Protein AF-A0A839GKU2-F1 (afdb_monomer)

InterPro domains:
  IPR025659 Tubby-like, C-terminal [SSF54518] (2-102)

Organism: NCBI:txid1549639

Secondary structure (DSSP, 8-state):
-EEEE---TTS-EEEEE-TTS-EEEEEEEETTTTEEEEEETTEEEEEEEETTTEEEEEETTEEEEEEEE-S--SSSS--EEEEE-TTS-HHHHHHHHHHHHHHHHHHHHH-S----TTTTSPPSS---TT--PPP--------

Foldseek 3Di:
DDWAADDDDLWQWIWDADPVRDIKIWTDPDPLQQWIWIADPNWIKIWWFAPQQKIWIDINNHTFKMKHWDPDDVPPDTDMDIAGAPPDPVVVVVVVVVSVVVSLVVVVPPDPPPPPSSHVGDHPDDDDPVDHYHYPDPDDDDD

Solvent-accessible surface area (backbone atoms only — not comparable to full-atom values): 8596 Å² total; per-residue (Å²): 114,49,81,41,84,46,97,44,93,94,46,60,33,32,41,36,39,42,90,86,69,52,73,32,53,41,34,54,76,32,77,68,23,40,27,32,38,33,53,56,95,91,40,46,34,38,39,38,40,39,68,83,58,26,38,38,35,24,49,77,87,41,78,42,35,37,36,39,50,61,92,74,53,100,63,97,51,92,48,72,52,76,50,52,20,70,86,49,63,61,70,60,53,50,50,53,54,52,51,51,48,53,58,54,52,55,50,67,75,78,38,100,66,82,73,66,49,71,69,76,46,68,60,77,59,84,85,67,88,81,69,71,61,54,76,79,82,74,72,85,77,91,132

Nearest PDB structures (foldseek):
  6d6y-assembly1_A  TM=4.760E-01  e=2.149E+00  Moorena bouillonii
  6b3a-assembly1_A  TM=4.350E-01  e=1.377E+00  Moorena bouillonii
  6b3b-assembly1_A  TM=5.032E-01  e=2.838E+00  Moorena bouillonii
  7uch-assembly1_A  TM=4.228E-01  e=2.838E+00  Moorena bouillonii

pLDDT: mean 80.18, std 17.9, range [36.19, 97.88]

Radius of gyration: 16.38 Å; Cα contacts (8 Å, |Δi|>4): 222; chains: 1; bounding box: 51×30×50 Å

Structure (mmCIF, N/CA/C/O backbone):
data_AF-A0A839GKU2-F1
#
_entry.id   AF-A0A839GKU2-F1
#
loop_
_atom_site.group_PDB
_atom_site.id
_atom_site.type_symbol
_atom_site.label_atom_id
_atom_site.label_alt_id
_atom_site.label_comp_id
_atom_site.label_asym_id
_atom_site.label_entity_id
_atom_site.label_seq_id
_atom_site.pdbx_PDB_ins_code
_atom_site.Cartn_x
_atom_site.Cartn_y
_atom_site.Cartn_z
_atom_site.occupancy
_atom_site.B_iso_or_equiv
_atom_site.auth_seq_id
_atom_site.auth_comp_id
_atom_site.auth_asym_id
_atom_site.auth_atom_id
_atom_site.pdbx_PDB_model_num
ATOM 1 N N . MET A 1 1 ? -9.149 12.160 3.053 1.00 86.81 1 MET A N 1
ATOM 2 C CA . MET A 1 1 ? -8.543 11.423 4.196 1.00 86.81 1 MET A CA 1
ATOM 3 C C . MET A 1 1 ? -7.424 12.238 4.853 1.00 86.81 1 MET A C 1
ATOM 5 O O . MET A 1 1 ? -6.748 12.999 4.174 1.00 86.81 1 MET A O 1
ATOM 9 N N . THR A 1 2 ? -7.189 12.079 6.162 1.00 90.12 2 THR A N 1
ATOM 10 C CA . THR A 1 2 ? -6.0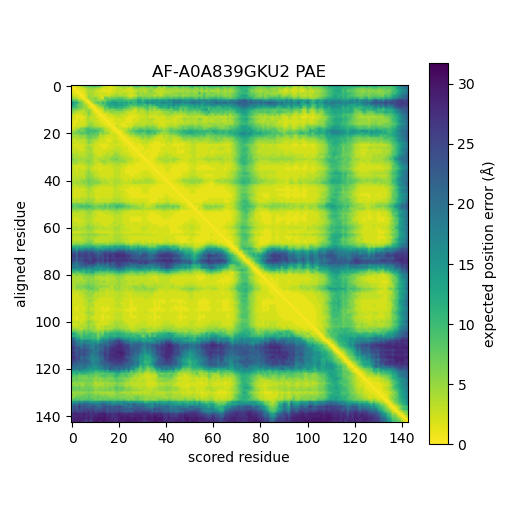43 12.667 6.890 1.00 90.12 2 THR A CA 1
ATOM 11 C C . THR A 1 2 ? -5.107 11.578 7.414 1.00 90.12 2 THR A C 1
ATOM 13 O O . THR A 1 2 ? -5.569 10.583 7.967 1.00 90.12 2 THR A O 1
ATOM 16 N N . ILE A 1 3 ? -3.794 11.795 7.292 1.00 90.06 3 ILE A N 1
ATOM 17 C CA . ILE A 1 3 ? -2.740 10.896 7.782 1.00 90.06 3 ILE A CA 1
ATOM 18 C C . ILE A 1 3 ? -2.051 11.560 8.976 1.00 90.06 3 ILE A C 1
ATOM 20 O O . ILE A 1 3 ? -1.645 12.719 8.892 1.00 90.06 3 ILE A O 1
ATOM 24 N N . ARG A 1 4 ? -1.905 10.845 10.094 1.00 88.50 4 ARG A N 1
ATOM 25 C CA . ARG A 1 4 ? -1.185 11.336 11.280 1.00 88.50 4 ARG A CA 1
ATOM 26 C C . ARG A 1 4 ? -0.168 10.312 11.745 1.00 88.50 4 ARG A C 1
ATOM 28 O O . ARG A 1 4 ? -0.530 9.177 12.041 1.00 88.50 4 ARG A O 1
ATOM 35 N N . GLN A 1 5 ? 1.095 10.715 11.843 1.00 84.62 5 GLN A N 1
ATOM 36 C CA . GLN A 1 5 ? 2.112 9.870 12.457 1.00 84.62 5 GLN A CA 1
ATOM 37 C C . GLN A 1 5 ? 1.790 9.674 13.939 1.00 84.62 5 GLN A C 1
ATOM 39 O O . GLN A 1 5 ? 1.467 10.621 14.655 1.00 84.62 5 GLN A O 1
ATOM 44 N N . GLN A 1 6 ? 1.897 8.433 14.394 1.00 86.31 6 GLN A N 1
ATOM 45 C CA . GLN A 1 6 ? 1.820 8.075 15.801 1.00 86.31 6 GLN A CA 1
ATOM 46 C C . GLN A 1 6 ? 3.232 7.782 16.309 1.00 86.31 6 GLN A C 1
ATOM 48 O O . GLN A 1 6 ? 4.090 7.298 15.566 1.00 86.31 6 GLN A O 1
ATOM 53 N N . TRP A 1 7 ? 3.493 8.098 17.576 1.00 68.69 7 TRP A N 1
ATOM 54 C CA . TRP A 1 7 ? 4.795 7.840 18.183 1.00 68.69 7 TRP A CA 1
ATOM 55 C C . TRP A 1 7 ? 5.069 6.335 18.234 1.00 68.69 7 TRP A C 1
ATOM 57 O O . TRP A 1 7 ? 4.405 5.590 18.948 1.00 68.69 7 TRP A O 1
ATOM 67 N N . ALA A 1 8 ? 6.070 5.896 17.476 1.00 59.34 8 ALA A N 1
ATOM 68 C CA . ALA A 1 8 ? 6.579 4.536 17.513 1.00 59.34 8 ALA A CA 1
ATOM 69 C C . ALA A 1 8 ? 8.089 4.573 17.263 1.00 59.34 8 ALA A C 1
ATOM 71 O O . ALA A 1 8 ? 8.549 4.937 16.181 1.00 59.34 8 ALA A O 1
ATOM 72 N N . TRP A 1 9 ? 8.871 4.204 18.277 1.00 63.28 9 TRP A N 1
ATOM 73 C CA . TRP A 1 9 ? 10.332 4.173 18.209 1.00 63.28 9 TRP A CA 1
ATOM 74 C C . TRP A 1 9 ? 10.785 3.237 17.074 1.00 63.28 9 TRP A C 1
ATOM 76 O O . TRP A 1 9 ? 10.663 2.015 17.162 1.00 63.28 9 TRP A O 1
ATOM 86 N N . GLY A 1 10 ? 11.235 3.815 15.955 1.00 66.25 10 GLY A N 1
ATOM 87 C CA . GLY A 1 10 ? 11.781 3.072 14.819 1.00 66.25 10 GLY A CA 1
ATOM 88 C C . GLY A 1 10 ? 10.791 2.200 14.031 1.00 66.25 10 GLY A C 1
ATOM 89 O O . GLY A 1 10 ? 11.235 1.374 13.235 1.00 66.25 10 GLY A O 1
ATOM 90 N N . LYS A 1 11 ? 9.469 2.360 14.163 1.00 80.44 11 LYS A N 1
ATOM 91 C CA . LYS A 1 11 ? 8.463 1.618 13.366 1.00 80.44 11 LYS A CA 1
ATOM 92 C C . LYS A 1 11 ? 7.491 2.583 12.693 1.00 80.44 11 LYS A C 1
ATOM 94 O O . LYS A 1 11 ? 7.190 3.630 13.248 1.00 80.44 11 LYS A O 1
ATOM 99 N N . ALA A 1 12 ? 7.010 2.242 11.499 1.00 80.19 12 ALA A N 1
ATOM 100 C CA . ALA A 1 12 ? 5.903 2.978 10.897 1.00 80.19 12 ALA A CA 1
ATOM 101 C C . ALA A 1 12 ? 4.632 2.671 11.699 1.00 80.19 12 ALA A C 1
ATOM 103 O O . ALA A 1 12 ? 4.251 1.500 11.810 1.00 80.19 12 ALA A O 1
ATOM 104 N N . SER A 1 13 ? 4.022 3.715 12.257 1.00 89.56 13 SER A N 1
ATOM 105 C CA . SER A 1 13 ? 2.713 3.688 12.907 1.00 89.56 13 SER A CA 1
ATOM 106 C C . SER A 1 13 ? 1.994 4.982 12.557 1.00 89.56 13 SER A C 1
ATOM 108 O O . SER A 1 13 ? 2.470 6.065 12.898 1.00 89.56 13 SER A O 1
ATOM 110 N N . TYR A 1 14 ? 0.888 4.879 11.830 1.00 90.69 14 TYR A N 1
ATOM 111 C CA . TYR A 1 14 ? 0.147 6.029 11.325 1.00 90.69 14 TYR A CA 1
ATOM 112 C C . TYR A 1 14 ? -1.351 5.797 11.497 1.00 90.69 14 TYR A C 1
ATOM 114 O O . TYR A 1 14 ? -1.860 4.723 11.181 1.00 90.69 14 TYR A O 1
ATOM 122 N N . GLY A 1 15 ? -2.052 6.821 11.976 1.00 91.94 15 GLY A N 1
ATOM 123 C CA . GLY A 1 15 ? -3.506 6.879 11.969 1.00 91.94 15 GLY A CA 1
ATOM 124 C C . GLY A 1 15 ? -4.011 7.439 10.642 1.00 91.94 15 GLY A C 1
ATOM 125 O O . GLY A 1 15 ? -3.507 8.456 10.159 1.00 91.94 15 GLY A O 1
ATOM 126 N N . LEU A 1 16 ? -5.015 6.782 10.076 1.00 91.94 16 LEU A N 1
ATOM 127 C CA . LEU A 1 16 ? -5.774 7.210 8.909 1.00 91.94 16 LEU A CA 1
ATOM 128 C C . LEU A 1 16 ? -7.165 7.625 9.376 1.00 91.94 16 LEU A C 1
ATOM 130 O O . LEU A 1 16 ? -7.847 6.827 10.013 1.00 91.94 16 LEU A O 1
ATOM 134 N N . LYS A 1 17 ? -7.589 8.848 9.055 1.00 91.94 17 LYS A N 1
ATOM 135 C CA . LYS A 1 17 ? -8.945 9.339 9.328 1.00 91.94 17 LYS A CA 1
ATOM 136 C C . LYS A 1 17 ? -9.674 9.620 8.020 1.00 91.94 17 LYS A C 1
ATOM 138 O O . LYS A 1 17 ? -9.249 10.477 7.240 1.00 91.94 17 LYS A O 1
ATOM 143 N N . PHE A 1 18 ? -10.762 8.898 7.786 1.00 88.81 18 PHE A N 1
ATOM 144 C CA . PHE A 1 18 ? -11.613 9.050 6.606 1.00 88.81 18 PHE A CA 1
ATOM 145 C C . PHE A 1 18 ? -12.654 10.158 6.836 1.00 88.81 18 PHE A C 1
ATOM 147 O O . PHE A 1 18 ? -12.945 10.514 7.979 1.00 88.81 18 PHE A O 1
ATOM 154 N N . GLU A 1 19 ? -13.230 10.711 5.765 1.00 82.56 19 GLU A N 1
ATOM 155 C CA . GLU A 1 19 ? -14.195 11.825 5.860 1.00 82.56 19 GLU A CA 1
ATOM 156 C C . GLU A 1 19 ? -15.453 11.466 6.669 1.00 82.56 19 GLU A C 1
ATOM 158 O O . GLU A 1 19 ? -16.005 12.317 7.359 1.00 82.56 19 GLU A O 1
ATOM 163 N N . GLY A 1 20 ? -15.838 10.185 6.693 1.00 80.44 20 GLY A N 1
ATOM 164 C CA . GLY A 1 20 ? -16.935 9.666 7.520 1.00 80.44 20 GLY A CA 1
ATOM 165 C C . GLY A 1 20 ? -16.602 9.465 9.005 1.00 80.44 20 GLY A C 1
ATOM 166 O O . GLY A 1 20 ? -17.406 8.890 9.731 1.00 80.44 20 GLY A O 1
ATOM 167 N N . GLY A 1 21 ? -15.417 9.873 9.468 1.00 80.56 21 GLY A N 1
ATOM 168 C CA . GLY A 1 21 ? -14.989 9.732 10.864 1.00 80.56 21 GLY A CA 1
ATOM 169 C C . GLY A 1 21 ? -14.434 8.355 11.235 1.00 80.56 21 GLY A C 1
ATOM 170 O O . GLY A 1 21 ? -13.877 8.215 12.320 1.00 80.56 21 GLY A O 1
ATOM 171 N N . THR A 1 22 ? -14.522 7.364 10.342 1.00 84.94 22 THR A N 1
ATOM 172 C CA . THR A 1 22 ? -13.839 6.074 10.498 1.00 84.94 22 THR A CA 1
ATOM 173 C C . THR A 1 22 ? -12.337 6.291 10.642 1.00 84.94 22 THR A C 1
ATOM 175 O O . THR A 1 22 ? -11.744 7.108 9.930 1.00 84.94 22 THR A O 1
ATOM 178 N N . GLU A 1 23 ? -11.717 5.527 11.536 1.00 89.56 23 GLU A N 1
ATOM 179 C CA . GLU A 1 23 ? -10.274 5.541 11.748 1.00 89.56 23 GLU A CA 1
ATOM 180 C C . GLU A 1 23 ? -9.676 4.159 11.480 1.00 89.56 23 GLU A C 1
ATOM 182 O O . GLU A 1 23 ? -10.297 3.130 11.747 1.00 89.56 23 GLU A O 1
ATOM 187 N N . ALA A 1 24 ? -8.461 4.140 10.940 1.00 92.00 24 ALA A N 1
ATOM 188 C CA . ALA A 1 24 ? -7.678 2.930 10.734 1.00 92.00 24 ALA A CA 1
ATOM 189 C C . ALA A 1 24 ? -6.218 3.160 11.126 1.00 92.00 24 ALA A C 1
ATOM 191 O O . ALA A 1 24 ? -5.725 4.288 11.115 1.00 92.00 24 ALA A O 1
ATOM 192 N N . ALA A 1 25 ? -5.513 2.080 11.458 1.00 92.19 25 ALA A N 1
ATOM 193 C CA . ALA A 1 25 ? -4.103 2.130 11.821 1.00 92.19 25 ALA A CA 1
ATOM 194 C C . ALA A 1 25 ? -3.257 1.387 10.785 1.00 92.19 25 ALA A C 1
ATOM 196 O O . ALA A 1 25 ? -3.435 0.189 10.569 1.00 92.19 25 ALA A O 1
ATOM 197 N N . PHE A 1 26 ? -2.303 2.097 10.186 1.00 94.94 26 PHE A N 1
ATOM 198 C CA . PHE A 1 26 ? -1.241 1.514 9.378 1.00 94.94 26 PHE A CA 1
ATOM 199 C C . PHE A 1 26 ? -0.027 1.251 10.266 1.00 94.94 26 PHE A C 1
ATOM 201 O O . PHE A 1 26 ? 0.563 2.187 10.812 1.00 94.94 26 PHE A O 1
ATOM 208 N N . THR A 1 27 ? 0.367 -0.012 10.411 1.00 94.12 27 THR A N 1
ATOM 209 C CA . THR A 1 27 ? 1.431 -0.416 11.338 1.00 94.12 27 THR A CA 1
ATOM 210 C C . THR A 1 27 ? 2.449 -1.349 10.694 1.00 94.12 27 THR A C 1
ATOM 212 O O . THR A 1 27 ? 2.167 -2.070 9.738 1.00 94.12 27 THR A O 1
ATOM 215 N N . THR A 1 28 ? 3.667 -1.340 11.232 1.00 92.19 28 THR A N 1
ATOM 216 C CA . THR A 1 28 ? 4.726 -2.279 10.842 1.00 92.19 28 THR A CA 1
ATOM 217 C C . THR A 1 28 ? 4.478 -3.643 11.489 1.00 92.19 28 THR A C 1
ATOM 219 O O . THR A 1 28 ? 4.563 -3.761 12.710 1.00 92.19 28 THR A O 1
ATOM 222 N N . VAL A 1 29 ? 4.272 -4.681 10.677 1.00 93.06 29 VAL A N 1
ATOM 223 C CA . VAL A 1 29 ? 4.217 -6.080 11.137 1.00 93.06 29 VAL A CA 1
ATOM 224 C C . VAL A 1 29 ? 5.627 -6.642 11.289 1.00 93.06 29 VAL A C 1
ATOM 226 O O . VAL A 1 29 ? 5.977 -7.214 12.318 1.00 93.06 29 VAL A O 1
ATOM 229 N N . SER A 1 30 ? 6.478 -6.436 10.281 1.00 88.44 30 SER A N 1
ATOM 230 C CA . SER A 1 30 ? 7.881 -6.841 10.328 1.00 88.44 30 SER A CA 1
ATOM 231 C C . SER A 1 30 ? 8.765 -5.787 9.685 1.00 88.44 30 SER A C 1
ATOM 233 O O . SER A 1 30 ? 8.736 -5.581 8.474 1.00 88.44 30 SER A O 1
ATOM 235 N N . PHE A 1 31 ? 9.590 -5.143 10.511 1.00 83.06 31 PHE A N 1
ATOM 236 C CA . PHE A 1 31 ? 10.553 -4.144 10.057 1.00 83.06 31 PHE A CA 1
ATOM 237 C C . PHE A 1 31 ? 11.579 -4.757 9.096 1.00 83.06 31 PHE A C 1
ATOM 239 O O . PHE A 1 31 ? 11.780 -4.249 8.001 1.00 83.06 31 PHE A O 1
ATOM 246 N N . TRP A 1 32 ? 12.180 -5.888 9.481 1.00 79.94 32 TRP A N 1
ATOM 247 C CA . TRP A 1 32 ? 13.234 -6.554 8.705 1.00 79.94 32 TRP A CA 1
ATOM 248 C C . TRP A 1 32 ? 12.768 -7.057 7.341 1.00 79.94 32 TRP A C 1
ATOM 250 O O . TRP A 1 32 ? 13.583 -7.223 6.440 1.00 79.94 32 TRP A O 1
ATOM 260 N N . LYS A 1 33 ? 11.463 -7.308 7.198 1.00 84.94 33 LYS A N 1
ATOM 261 C CA . LYS A 1 33 ? 10.858 -7.816 5.966 1.00 84.94 33 LYS A CA 1
ATOM 262 C C . LYS A 1 33 ? 10.073 -6.754 5.189 1.00 84.94 33 LYS A C 1
ATOM 264 O O . LYS A 1 33 ? 9.390 -7.118 4.234 1.00 84.94 33 LYS A O 1
ATOM 269 N N . ASN A 1 34 ? 10.124 -5.485 5.614 1.00 87.75 34 ASN A N 1
ATOM 270 C CA . ASN A 1 34 ? 9.312 -4.383 5.082 1.00 87.75 34 ASN A CA 1
ATOM 271 C C . ASN A 1 34 ? 7.832 -4.760 4.912 1.00 87.75 34 ASN A C 1
ATOM 273 O O . ASN A 1 34 ? 7.247 -4.577 3.846 1.00 87.75 34 ASN A O 1
ATOM 277 N N . HIS A 1 35 ? 7.241 -5.344 5.953 1.00 93.56 35 HIS A N 1
ATOM 278 C CA . HIS A 1 35 ? 5.852 -5.796 5.947 1.00 93.56 35 HIS A CA 1
ATOM 279 C C . HIS A 1 35 ? 5.013 -4.918 6.863 1.00 93.56 35 HIS A C 1
ATOM 281 O O . HIS A 1 35 ? 5.329 -4.751 8.046 1.00 93.56 35 HIS A O 1
ATOM 287 N N . TYR A 1 36 ? 3.932 -4.389 6.305 1.00 95.19 36 TYR A N 1
ATOM 288 C CA . TYR A 1 36 ? 3.008 -3.481 6.964 1.00 95.19 36 TYR A CA 1
ATOM 289 C C . TYR A 1 36 ? 1.573 -3.968 6.802 1.00 95.19 36 TYR A C 1
ATOM 291 O O . TYR A 1 36 ? 1.261 -4.712 5.869 1.00 95.19 36 TYR A O 1
ATOM 299 N N . GLN A 1 37 ? 0.702 -3.523 7.700 1.00 96.69 37 GLN A N 1
ATOM 300 C CA . GLN A 1 37 ? -0.699 -3.912 7.720 1.00 96.69 37 GLN A CA 1
ATOM 301 C C . GLN A 1 37 ? -1.603 -2.749 8.112 1.00 96.69 37 GLN A C 1
ATOM 303 O O . GLN A 1 37 ? -1.229 -1.900 8.922 1.00 96.69 37 GLN A O 1
ATOM 308 N N . CYS A 1 38 ? -2.806 -2.754 7.546 1.00 96.19 38 CYS A N 1
ATOM 309 C CA . CYS A 1 38 ? -3.901 -1.859 7.886 1.00 96.19 38 CYS A CA 1
ATOM 310 C C . CYS A 1 38 ? -5.233 -2.620 7.805 1.00 96.19 38 CYS A C 1
ATOM 312 O O . CYS A 1 38 ? -5.391 -3.486 6.946 1.00 96.19 38 CYS A O 1
ATOM 314 N N . TYR A 1 39 ? -6.194 -2.304 8.673 1.00 94.88 39 TYR A N 1
ATOM 315 C CA . TYR A 1 39 ? -7.560 -2.832 8.588 1.00 94.88 39 TYR A CA 1
ATOM 316 C C . TYR A 1 39 ? -8.520 -1.691 8.274 1.00 94.88 39 TYR A C 1
ATOM 318 O O . TYR A 1 39 ? -8.590 -0.724 9.028 1.00 94.88 39 TYR A O 1
ATOM 326 N N . VAL A 1 40 ? -9.256 -1.803 7.167 1.00 91.94 40 VAL A N 1
ATOM 327 C CA . VAL A 1 40 ? -10.219 -0.787 6.716 1.00 91.94 40 VAL A CA 1
ATOM 328 C C . VAL A 1 40 ? -11.494 -1.489 6.272 1.00 91.94 40 VAL A C 1
ATOM 330 O O . VAL A 1 40 ? -11.446 -2.385 5.430 1.00 91.94 40 VAL A O 1
ATOM 333 N N . GLY A 1 41 ? -12.636 -1.098 6.845 1.00 88.56 41 GLY A N 1
ATOM 334 C CA . GLY A 1 41 ? -13.945 -1.641 6.461 1.00 88.56 41 GLY A CA 1
ATOM 335 C C . GLY A 1 41 ? -14.063 -3.164 6.615 1.00 88.56 41 GLY A C 1
ATOM 336 O O . GLY A 1 41 ? -14.705 -3.807 5.795 1.00 88.56 41 GLY A O 1
ATOM 337 N N . GLY A 1 42 ? -13.394 -3.755 7.612 1.00 91.44 42 GLY A N 1
ATOM 338 C CA . GLY A 1 42 ? -13.371 -5.208 7.841 1.00 91.44 42 GLY A CA 1
ATOM 339 C C . GLY A 1 42 ? -12.395 -5.992 6.955 1.00 91.44 42 GLY A C 1
ATOM 340 O O . GLY A 1 42 ? -12.122 -7.152 7.246 1.00 91.44 42 GLY A O 1
ATOM 341 N N . SER A 1 43 ? -11.816 -5.363 5.931 1.00 95.56 43 SER A N 1
ATOM 342 C CA . SER A 1 43 ? -10.784 -5.969 5.089 1.00 95.56 43 SER A CA 1
ATOM 343 C C . SER A 1 43 ? -9.386 -5.717 5.633 1.00 95.56 43 SER A C 1
ATOM 345 O O . SER A 1 43 ? -9.074 -4.643 6.161 1.00 95.56 43 SER A O 1
ATOM 347 N N . ARG A 1 44 ? -8.514 -6.702 5.433 1.00 97.06 44 ARG A N 1
ATOM 348 C CA . ARG A 1 44 ? -7.100 -6.634 5.779 1.00 97.06 44 ARG A CA 1
ATOM 349 C C . ARG A 1 44 ? -6.286 -6.215 4.567 1.00 97.06 44 ARG A C 1
ATOM 351 O O . ARG A 1 44 ? -6.237 -6.927 3.565 1.00 97.06 44 ARG A O 1
ATOM 358 N N . TYR A 1 45 ? -5.585 -5.101 4.701 1.00 97.88 45 TYR A N 1
ATOM 359 C CA . TYR A 1 45 ? -4.616 -4.623 3.731 1.00 97.88 45 TYR A CA 1
ATOM 360 C C . TYR A 1 45 ? -3.206 -4.940 4.206 1.00 97.88 45 TYR A C 1
ATOM 362 O O . TYR A 1 45 ? -2.863 -4.724 5.369 1.00 97.88 45 TYR A O 1
ATOM 370 N N . GLU A 1 46 ? -2.381 -5.442 3.298 1.00 97.69 46 GLU A N 1
ATOM 371 C CA . GLU A 1 46 ? -0.979 -5.743 3.555 1.00 97.69 46 GLU A CA 1
ATOM 372 C C . GLU A 1 46 ? -0.112 -5.080 2.498 1.00 97.69 46 GLU A C 1
ATOM 374 O O . GLU A 1 46 ? -0.411 -5.145 1.305 1.00 97.69 46 GLU A O 1
ATOM 379 N N . VAL A 1 47 ? 0.976 -4.460 2.943 1.00 96.81 47 VAL A N 1
ATOM 380 C CA . VAL A 1 47 ? 1.961 -3.839 2.062 1.00 96.81 47 VAL A CA 1
ATOM 381 C C . VAL A 1 47 ? 3.300 -4.522 2.275 1.00 96.81 47 VAL A C 1
ATOM 383 O O . VAL A 1 47 ? 3.775 -4.637 3.407 1.00 96.81 47 VAL A O 1
ATOM 386 N N . PHE A 1 48 ? 3.905 -4.968 1.179 1.00 95.06 48 PHE A N 1
ATOM 387 C CA . PHE A 1 48 ? 5.210 -5.622 1.178 1.00 95.06 48 PHE A CA 1
ATOM 388 C C . PHE A 1 48 ? 6.200 -4.781 0.386 1.00 95.06 48 PHE A C 1
ATOM 390 O O . PHE A 1 48 ? 5.965 -4.509 -0.790 1.00 95.06 48 PHE A O 1
ATOM 397 N N . GLY A 1 49 ? 7.290 -4.377 1.034 1.00 91.88 49 GLY A N 1
ATOM 398 C CA . GLY A 1 49 ? 8.425 -3.732 0.389 1.00 91.88 49 GLY A CA 1
ATOM 399 C C . GLY A 1 49 ? 9.359 -4.743 -0.266 1.00 91.88 49 GLY A C 1
ATOM 400 O O . GLY A 1 49 ? 9.628 -5.821 0.271 1.00 91.88 49 GLY A O 1
ATOM 401 N N . HIS A 1 50 ? 9.881 -4.361 -1.425 1.00 89.75 50 HIS A N 1
ATOM 402 C CA . HIS A 1 50 ? 10.728 -5.185 -2.274 1.00 89.75 50 HIS A CA 1
ATOM 403 C C . HIS A 1 50 ? 12.037 -4.495 -2.632 1.00 89.75 50 HIS A C 1
ATOM 405 O O . HIS A 1 50 ? 12.187 -3.275 -2.523 1.00 89.75 50 HIS A O 1
ATOM 411 N N . ARG A 1 51 ? 12.978 -5.293 -3.146 1.00 82.00 51 ARG A N 1
ATOM 412 C CA . ARG A 1 51 ? 14.235 -4.785 -3.703 1.00 82.00 51 ARG A CA 1
ATOM 413 C C . ARG A 1 51 ? 13.983 -3.758 -4.809 1.00 82.00 51 ARG A C 1
ATOM 415 O O . ARG A 1 51 ? 13.106 -3.926 -5.660 1.00 82.00 51 ARG A O 1
ATOM 422 N N . GLY A 1 52 ? 14.803 -2.710 -4.822 1.00 78.50 52 GLY A N 1
ATOM 423 C CA . GLY A 1 52 ? 14.718 -1.649 -5.828 1.00 78.50 52 GLY A CA 1
ATOM 424 C C . GLY A 1 52 ? 13.517 -0.717 -5.650 1.00 78.50 52 GLY A C 1
ATOM 425 O O . GLY A 1 52 ? 12.917 -0.331 -6.647 1.00 78.50 52 GLY A O 1
ATOM 426 N N . ARG A 1 53 ? 13.176 -0.375 -4.396 1.00 82.44 53 ARG A N 1
ATOM 427 C CA . ARG A 1 53 ? 12.148 0.625 -4.029 1.00 82.44 53 ARG A CA 1
ATOM 428 C C . ARG A 1 53 ? 10.754 0.331 -4.599 1.00 82.44 53 ARG A C 1
ATOM 430 O O . ARG A 1 53 ? 10.021 1.262 -4.926 1.00 82.44 53 ARG A O 1
ATOM 437 N N . LYS A 1 54 ? 10.394 -0.951 -4.706 1.00 89.69 54 LYS A N 1
ATOM 438 C CA . LYS A 1 54 ? 9.048 -1.375 -5.115 1.00 89.69 54 LYS A CA 1
ATOM 439 C C . LYS A 1 54 ? 8.233 -1.801 -3.909 1.00 89.69 54 LYS A C 1
ATOM 441 O O . LYS A 1 54 ? 8.790 -2.324 -2.946 1.00 89.69 54 LYS A O 1
ATOM 446 N N . TYR A 1 55 ? 6.922 -1.656 -3.992 1.00 93.81 55 TYR A N 1
ATOM 447 C CA . TYR A 1 55 ? 5.994 -2.141 -2.981 1.00 93.81 55 TYR A CA 1
ATOM 448 C C . TYR A 1 55 ? 4.768 -2.745 -3.644 1.00 93.81 55 TYR A C 1
ATOM 450 O O . TYR A 1 55 ? 4.315 -2.245 -4.664 1.00 93.81 55 TYR A O 1
ATOM 458 N N . SER A 1 56 ? 4.213 -3.799 -3.057 1.00 96.56 56 SER A N 1
ATOM 459 C CA . SER A 1 56 ? 2.960 -4.420 -3.507 1.00 96.56 56 SER A CA 1
ATOM 460 C C . SER A 1 56 ? 1.904 -4.359 -2.412 1.00 96.56 56 SER A C 1
ATOM 462 O O . SER A 1 56 ? 2.232 -4.617 -1.250 1.00 96.56 56 SER A O 1
ATOM 464 N N . VAL A 1 57 ? 0.649 -4.112 -2.789 1.00 97.50 57 VAL A N 1
ATOM 465 C CA . VAL A 1 57 ? -0.505 -4.064 -1.883 1.00 97.50 57 VAL A CA 1
ATOM 466 C C . VAL A 1 57 ? -1.426 -5.243 -2.125 1.00 97.50 57 VAL A C 1
ATOM 468 O O . VAL A 1 57 ? -1.803 -5.542 -3.260 1.00 97.50 57 VAL A O 1
ATOM 471 N N . TYR A 1 58 ? -1.830 -5.870 -1.031 1.00 97.56 58 TYR A N 1
ATOM 472 C CA . TYR A 1 58 ? -2.784 -6.962 -1.000 1.00 97.56 58 TYR A CA 1
ATOM 473 C C . TYR A 1 58 ? -3.990 -6.564 -0.162 1.00 97.56 58 TYR A C 1
ATOM 475 O O . TYR A 1 58 ? -3.826 -5.962 0.894 1.00 97.56 58 TYR A O 1
ATOM 483 N N . LYS A 1 59 ? -5.184 -6.948 -0.607 1.00 97.25 59 LYS A N 1
ATOM 484 C CA . LYS A 1 59 ? -6.420 -6.918 0.175 1.00 97.25 59 LYS A CA 1
ATOM 485 C C . LYS A 1 59 ? -6.907 -8.346 0.338 1.00 97.25 59 LYS A C 1
ATOM 487 O O . LYS A 1 59 ? -7.105 -9.036 -0.660 1.00 97.25 59 LYS A O 1
ATOM 492 N N . ASP A 1 60 ? -7.044 -8.797 1.579 1.00 96.62 60 ASP A N 1
ATOM 493 C CA . ASP A 1 60 ? -7.537 -10.136 1.920 1.00 96.62 60 ASP A CA 1
ATOM 494 C C . ASP A 1 60 ? -6.790 -11.254 1.159 1.00 96.62 60 ASP A C 1
ATOM 496 O O . ASP A 1 60 ? -7.364 -12.229 0.686 1.00 96.62 60 ASP A O 1
ATOM 500 N N . GLY A 1 61 ? -5.470 -11.086 1.000 1.00 94.69 61 GLY A N 1
ATOM 501 C CA . GLY A 1 61 ? -4.595 -12.031 0.297 1.00 94.69 61 GLY A CA 1
ATOM 502 C C . GLY A 1 61 ? -4.544 -11.883 -1.230 1.00 94.69 61 GLY A C 1
ATOM 503 O O . GLY A 1 61 ? -3.699 -12.518 -1.861 1.00 94.69 61 GLY A O 1
ATOM 504 N N . ARG A 1 62 ? -5.362 -11.013 -1.838 1.00 95.06 62 ARG A N 1
ATOM 505 C CA . ARG A 1 62 ? -5.347 -10.718 -3.280 1.00 95.06 62 ARG A CA 1
ATOM 506 C C . ARG A 1 62 ? -4.546 -9.454 -3.569 1.00 95.06 62 ARG A C 1
ATOM 508 O O . ARG A 1 62 ? -4.849 -8.405 -3.011 1.00 95.06 62 ARG A O 1
ATOM 515 N N . GLN A 1 63 ? -3.561 -9.530 -4.465 1.00 96.44 63 GLN A N 1
ATOM 516 C CA . GLN A 1 63 ? -2.835 -8.338 -4.909 1.00 96.44 63 GLN A CA 1
ATOM 517 C C . GLN A 1 63 ? -3.781 -7.408 -5.674 1.00 96.44 63 GLN A C 1
ATOM 519 O O . GLN A 1 63 ? -4.499 -7.869 -6.565 1.00 96.44 63 GLN A O 1
ATOM 524 N N . LEU A 1 64 ? -3.775 -6.130 -5.298 1.00 96.44 64 LEU A N 1
ATOM 525 C CA . LEU A 1 64 ? -4.574 -5.075 -5.925 1.00 96.44 64 LEU A CA 1
ATOM 526 C C . LEU A 1 64 ? -3.722 -4.008 -6.595 1.00 96.44 64 LEU A C 1
ATOM 528 O O . LEU A 1 64 ? -4.225 -3.301 -7.455 1.00 96.44 64 LEU A O 1
ATOM 532 N N . ALA A 1 65 ? -2.477 -3.836 -6.156 1.00 96.81 65 ALA A N 1
ATOM 533 C CA . ALA A 1 65 ? -1.617 -2.792 -6.678 1.00 96.81 65 ALA A CA 1
ATOM 534 C C . ALA A 1 65 ? -0.143 -3.100 -6.441 1.00 96.81 65 ALA A C 1
ATOM 536 O O . ALA A 1 65 ? 0.218 -3.900 -5.570 1.00 96.81 65 ALA A O 1
ATOM 537 N N . TRP A 1 66 ? 0.716 -2.403 -7.169 1.00 95.94 66 TRP A N 1
ATOM 538 C CA . TRP A 1 66 ? 2.102 -2.188 -6.783 1.00 95.94 66 TRP A CA 1
ATOM 539 C C . TRP A 1 66 ? 2.574 -0.825 -7.275 1.00 95.94 66 TRP A C 1
ATOM 541 O O . TRP A 1 66 ? 2.018 -0.271 -8.221 1.00 95.94 66 TRP A O 1
ATOM 551 N N . TRP A 1 67 ? 3.603 -0.286 -6.633 1.00 93.31 67 TRP A N 1
ATOM 552 C CA . TRP A 1 67 ? 4.281 0.904 -7.121 1.00 93.31 67 TRP A CA 1
ATOM 553 C C . TRP A 1 67 ? 5.788 0.763 -7.053 1.00 93.31 67 TRP A C 1
ATOM 555 O O . TRP A 1 67 ? 6.323 -0.037 -6.278 1.00 93.31 67 TRP A O 1
ATOM 565 N N . ASP A 1 68 ? 6.470 1.581 -7.841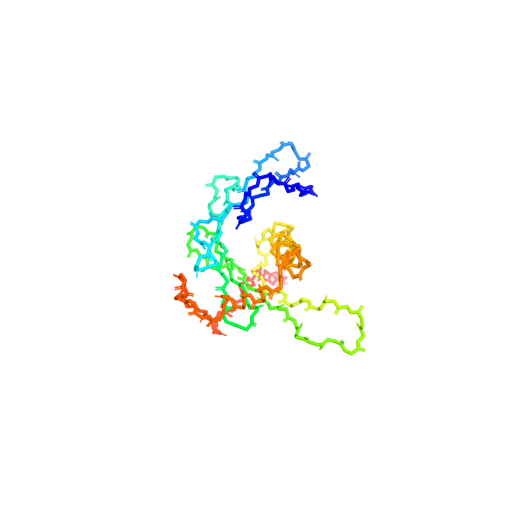 1.00 89.19 68 ASP A N 1
ATOM 566 C CA . ASP A 1 68 ? 7.878 1.878 -7.654 1.00 89.19 68 ASP A CA 1
ATOM 567 C C . ASP A 1 68 ? 8.121 3.385 -7.520 1.00 89.19 68 ASP A C 1
ATOM 569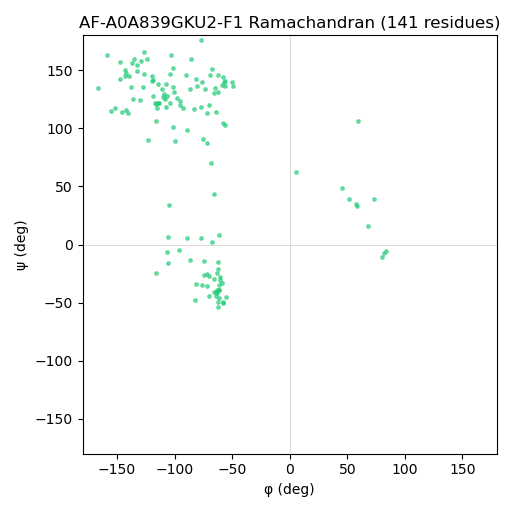 O O . ASP A 1 68 ? 7.278 4.229 -7.839 1.00 89.19 68 ASP A O 1
ATOM 573 N N . LYS A 1 69 ? 9.276 3.711 -6.937 1.00 78.56 69 LYS A N 1
ATOM 574 C CA . LYS A 1 69 ? 9.792 5.077 -6.861 1.00 78.56 69 LYS A CA 1
ATOM 575 C C . LYS A 1 69 ? 10.961 5.195 -7.830 1.00 78.56 69 LYS A C 1
ATOM 577 O O . LYS A 1 69 ? 11.972 4.506 -7.650 1.00 78.56 69 LYS A O 1
ATOM 582 N N . ALA A 1 70 ? 10.842 6.070 -8.828 1.00 67.81 70 ALA A N 1
ATOM 583 C CA . ALA A 1 70 ? 11.918 6.320 -9.778 1.00 67.81 70 ALA A CA 1
ATOM 584 C C . ALA A 1 70 ? 13.173 6.811 -9.037 1.00 67.81 70 ALA A C 1
ATOM 586 O O . ALA A 1 70 ? 13.100 7.616 -8.108 1.00 67.81 70 ALA A O 1
ATOM 587 N N . ALA A 1 71 ? 14.344 6.297 -9.421 1.00 53.47 71 ALA A N 1
ATOM 588 C CA . ALA A 1 71 ? 15.584 6.605 -8.714 1.00 53.47 71 ALA A CA 1
ATOM 589 C C . ALA A 1 71 ? 16.107 8.021 -8.997 1.00 53.47 71 ALA A C 1
ATOM 591 O O . ALA A 1 71 ? 16.806 8.564 -8.145 1.00 53.47 71 ALA A O 1
ATOM 592 N N . VAL A 1 72 ? 15.780 8.600 -10.158 1.00 46.12 72 VAL A N 1
ATOM 593 C CA . VAL A 1 72 ? 16.245 9.922 -10.593 1.00 46.12 72 VAL A CA 1
ATOM 594 C C . VAL A 1 72 ? 15.239 10.483 -11.599 1.00 46.12 72 VAL A C 1
ATOM 596 O O . VAL A 1 72 ? 15.087 9.929 -12.686 1.00 46.12 72 VAL A O 1
ATOM 599 N N . SER A 1 73 ? 14.562 11.578 -11.268 1.00 44.97 73 SER A N 1
ATOM 600 C CA . SER A 1 73 ? 14.033 12.480 -12.288 1.00 44.97 73 SER A CA 1
ATOM 601 C C . SER A 1 73 ? 15.012 13.651 -12.371 1.00 44.97 73 SER A C 1
ATOM 603 O O . SER A 1 73 ? 15.432 14.204 -11.358 1.00 44.97 73 SER A O 1
ATOM 605 N N . TRP A 1 74 ? 15.437 14.012 -13.579 1.00 41.53 74 TRP A N 1
ATOM 606 C CA . TRP A 1 74 ? 16.323 15.162 -13.804 1.00 41.53 74 TRP A CA 1
ATOM 607 C C . TRP A 1 74 ? 15.629 16.514 -13.501 1.00 41.53 74 TRP A C 1
ATOM 609 O O . TRP A 1 74 ? 16.239 17.568 -13.641 1.00 41.53 74 TRP A O 1
ATOM 619 N N . PHE A 1 75 ? 14.369 16.482 -13.051 1.00 45.09 75 PHE A N 1
ATOM 620 C CA . PHE A 1 75 ? 13.548 17.618 -12.647 1.00 45.09 75 PHE A CA 1
ATOM 621 C C . PHE A 1 75 ? 13.072 17.410 -11.203 1.00 45.09 75 PHE A C 1
ATOM 623 O O . PHE A 1 75 ? 12.032 16.800 -11.012 1.00 45.09 75 PHE A O 1
ATOM 630 N N . ASN A 1 76 ? 13.842 17.886 -10.215 1.00 49.59 76 ASN A N 1
ATOM 631 C CA . ASN A 1 76 ? 13.502 18.105 -8.790 1.00 49.59 76 ASN A CA 1
ATOM 632 C C . ASN A 1 76 ? 12.112 17.620 -8.297 1.00 49.59 76 ASN A C 1
ATOM 634 O O . ASN A 1 76 ? 11.295 18.415 -7.832 1.00 49.59 76 ASN A O 1
ATOM 638 N N . GLY A 1 77 ? 11.844 16.315 -8.358 1.00 56.16 77 GLY A N 1
ATOM 639 C CA . GLY A 1 77 ? 10.556 15.749 -7.975 1.00 56.16 77 GLY A CA 1
ATOM 640 C C . GLY A 1 77 ? 10.618 14.235 -7.827 1.00 56.16 77 GLY A C 1
ATOM 641 O O . GLY A 1 77 ? 11.183 13.532 -8.669 1.00 56.16 77 GLY A O 1
ATOM 642 N N . ASP A 1 78 ? 10.037 13.726 -6.743 1.00 63.66 78 ASP A N 1
ATOM 643 C CA . ASP A 1 78 ? 9.847 12.293 -6.553 1.00 63.66 78 ASP A CA 1
ATOM 644 C C . ASP A 1 78 ? 8.749 11.792 -7.502 1.00 63.66 78 ASP A C 1
ATOM 646 O O . ASP A 1 78 ? 7.579 12.137 -7.348 1.00 63.66 78 ASP A O 1
ATOM 650 N N . ASN A 1 79 ? 9.124 10.959 -8.476 1.00 73.06 79 ASN A N 1
ATOM 651 C CA . ASN A 1 79 ? 8.173 10.336 -9.395 1.00 73.06 79 ASN A CA 1
ATOM 652 C C . ASN A 1 79 ? 7.793 8.939 -8.893 1.00 73.06 79 ASN A C 1
ATOM 654 O O . ASN A 1 79 ? 8.656 8.070 -8.721 1.00 73.06 79 ASN A O 1
ATOM 658 N N . TYR A 1 80 ? 6.492 8.730 -8.699 1.00 78.75 80 TYR A N 1
ATOM 659 C CA . TYR A 1 80 ? 5.895 7.444 -8.350 1.00 78.75 80 TYR A CA 1
ATOM 660 C C . TYR A 1 80 ? 5.140 6.894 -9.548 1.00 78.75 80 TYR A C 1
ATOM 662 O O . TYR A 1 80 ? 4.401 7.628 -10.203 1.00 78.75 80 TYR A O 1
ATOM 670 N N . HIS A 1 81 ? 5.279 5.597 -9.795 1.00 87.62 81 HIS A N 1
ATOM 671 C CA . HIS A 1 81 ? 4.430 4.890 -10.741 1.00 87.62 81 HIS A CA 1
ATOM 672 C C . HIS A 1 81 ? 3.633 3.835 -9.978 1.00 87.62 81 HIS A C 1
ATOM 674 O O . HIS A 1 81 ? 4.193 2.839 -9.529 1.00 87.62 81 HIS A O 1
ATOM 680 N N . LEU A 1 82 ? 2.336 4.093 -9.784 1.00 91.06 82 LEU A N 1
ATOM 681 C CA . LEU A 1 82 ? 1.390 3.198 -9.118 1.00 91.06 82 LEU A CA 1
ATOM 682 C C . LEU A 1 82 ? 0.513 2.521 -10.174 1.00 91.06 82 LEU A C 1
ATOM 684 O O . LEU A 1 82 ? -0.196 3.199 -10.912 1.00 91.06 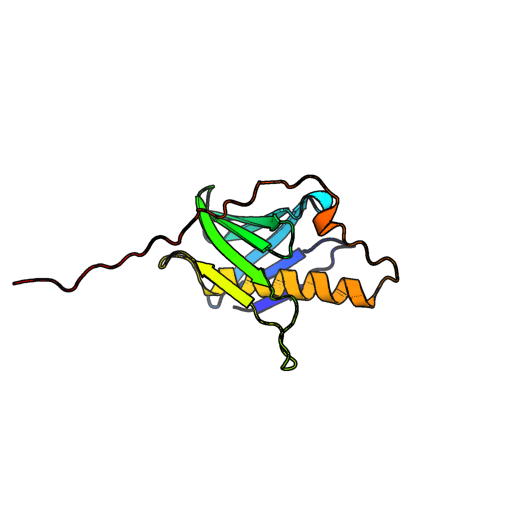82 LEU A O 1
ATOM 688 N N . LEU A 1 83 ? 0.538 1.190 -10.207 1.00 93.50 83 LEU A N 1
ATOM 689 C CA . LEU A 1 83 ? -0.390 0.365 -10.976 1.00 93.50 83 LEU A CA 1
ATOM 690 C C . LEU A 1 83 ? -1.372 -0.293 -10.012 1.00 93.50 83 LEU A C 1
ATOM 692 O O . LEU A 1 83 ? -0.945 -0.927 -9.045 1.00 93.50 83 LEU A O 1
ATOM 696 N N . ALA A 1 84 ? -2.669 -0.161 -10.274 1.00 95.25 84 ALA A N 1
ATOM 697 C CA . ALA A 1 84 ? -3.729 -0.644 -9.398 1.00 95.25 84 ALA A CA 1
ATOM 698 C C . ALA A 1 84 ? -4.915 -1.194 -10.197 1.00 95.25 84 ALA A C 1
ATOM 700 O O . ALA A 1 84 ? -5.169 -0.746 -11.309 1.00 95.25 84 ALA A O 1
ATOM 701 N N . ASP A 1 85 ? -5.620 -2.166 -9.620 1.00 94.25 85 ASP A N 1
ATOM 702 C CA . ASP A 1 85 ? -6.934 -2.610 -10.092 1.00 94.25 85 ASP A CA 1
ATOM 703 C C . ASP A 1 85 ? -7.933 -1.437 -10.099 1.00 94.25 85 ASP A C 1
ATOM 705 O O . ASP A 1 85 ? -7.965 -0.659 -9.144 1.00 94.25 85 ASP A O 1
ATOM 709 N N . ASP A 1 86 ? -8.846 -1.393 -11.074 1.00 90.75 86 ASP A N 1
ATOM 710 C CA . ASP A 1 86 ? -9.832 -0.302 -11.222 1.00 90.75 86 ASP A CA 1
ATOM 711 C C . ASP A 1 86 ? -10.748 -0.131 -10.002 1.00 90.75 86 ASP A C 1
ATOM 713 O O . ASP A 1 86 ? -11.175 0.968 -9.653 1.00 90.7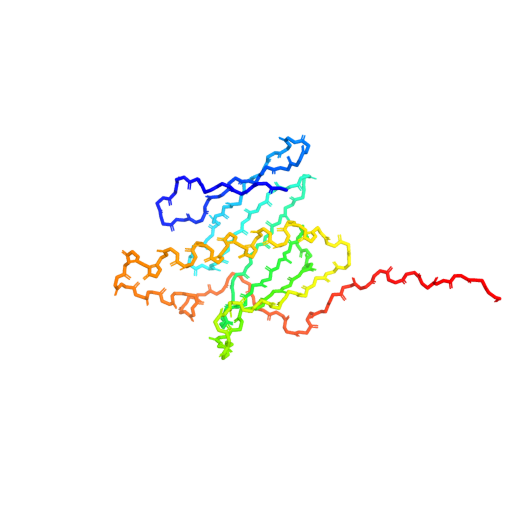5 86 ASP A O 1
ATOM 717 N N . ARG A 1 87 ? -11.064 -1.242 -9.330 1.00 89.56 87 ARG A N 1
ATOM 718 C CA . ARG A 1 87 ? -11.902 -1.260 -8.121 1.00 89.56 87 ARG A CA 1
ATOM 719 C C . ARG A 1 87 ? -11.115 -1.097 -6.825 1.00 89.56 87 ARG A C 1
ATOM 721 O O . ARG A 1 87 ? -11.684 -1.273 -5.744 1.00 89.56 87 ARG A O 1
ATOM 728 N N . ALA A 1 88 ? -9.812 -0.840 -6.895 1.00 93.31 88 ALA A N 1
ATOM 729 C CA . ALA A 1 88 ? -9.043 -0.547 -5.701 1.00 93.31 88 ALA A CA 1
ATOM 730 C C . ALA A 1 88 ? -9.466 0.803 -5.101 1.00 93.31 88 ALA A C 1
ATOM 732 O O . ALA A 1 88 ? -9.888 1.728 -5.794 1.00 93.31 88 ALA A O 1
ATOM 733 N N . ASP A 1 89 ? -9.330 0.919 -3.783 1.00 93.50 89 ASP A N 1
ATOM 734 C CA . ASP A 1 89 ? -9.469 2.199 -3.095 1.00 93.50 89 ASP A CA 1
ATOM 735 C C . ASP A 1 89 ? -8.203 3.029 -3.356 1.00 93.50 89 ASP A C 1
ATOM 737 O O . ASP A 1 89 ? -7.194 2.903 -2.659 1.00 93.50 89 ASP A O 1
ATOM 741 N N . HIS A 1 90 ? -8.235 3.820 -4.428 1.00 92.75 90 HIS A N 1
ATOM 742 C CA . HIS A 1 90 ? -7.091 4.598 -4.896 1.00 92.75 90 HIS A CA 1
ATOM 743 C C . HIS A 1 90 ? -6.613 5.616 -3.855 1.00 92.75 90 HIS A C 1
ATOM 745 O O . HIS A 1 90 ? -5.408 5.833 -3.723 1.00 92.75 90 HIS A O 1
ATOM 751 N N . GLU A 1 91 ? -7.528 6.201 -3.078 1.00 92.94 91 GLU A N 1
ATOM 752 C CA . GLU A 1 91 ? -7.177 7.144 -2.015 1.00 92.94 91 GLU A CA 1
ATOM 753 C C . GLU A 1 91 ? -6.358 6.440 -0.924 1.00 92.94 91 GLU A C 1
ATOM 755 O O . GLU A 1 91 ? 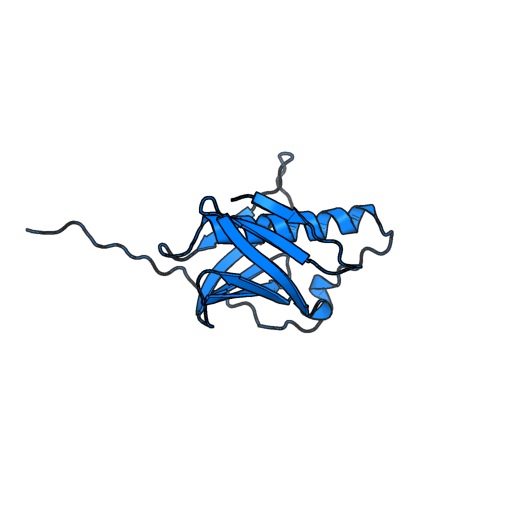-5.310 6.934 -0.497 1.00 92.94 91 GLU A O 1
ATOM 760 N N . LEU A 1 92 ? -6.786 5.238 -0.524 1.00 94.62 92 LEU A N 1
ATOM 761 C CA . LEU A 1 92 ? -6.070 4.411 0.443 1.00 94.62 92 LEU A CA 1
ATOM 762 C C . LEU A 1 92 ? -4.695 3.960 -0.072 1.00 94.62 92 LEU A C 1
ATOM 764 O O . LEU A 1 92 ? -3.716 3.995 0.677 1.00 94.62 92 LEU A O 1
ATOM 768 N N . LEU A 1 93 ? -4.598 3.577 -1.349 1.00 94.94 93 LEU A N 1
ATOM 769 C CA . LEU A 1 93 ? -3.323 3.212 -1.972 1.00 94.94 93 LEU A CA 1
ATOM 770 C C . LEU A 1 93 ? -2.330 4.382 -1.962 1.00 94.94 93 LEU A C 1
ATOM 772 O O . LEU A 1 93 ? -1.180 4.203 -1.557 1.00 94.94 93 LEU A O 1
ATOM 776 N N . LEU A 1 94 ? -2.780 5.583 -2.337 1.00 92.88 94 LEU A N 1
ATOM 777 C CA . LEU A 1 94 ? -1.955 6.792 -2.304 1.00 92.88 94 LEU A CA 1
ATOM 778 C C . LEU A 1 94 ? -1.491 7.122 -0.881 1.00 92.88 94 LEU A C 1
ATOM 780 O O . LEU A 1 94 ? -0.327 7.473 -0.678 1.00 92.88 94 LEU A O 1
ATOM 784 N N . ALA A 1 95 ? -2.351 6.947 0.126 1.00 94.12 95 ALA A N 1
ATOM 785 C CA . ALA A 1 95 ? -1.947 7.134 1.516 1.00 94.12 95 ALA A CA 1
ATOM 786 C C . ALA A 1 95 ? -0.843 6.163 1.948 1.00 94.12 95 ALA A C 1
ATOM 788 O O . ALA A 1 95 ? 0.085 6.578 2.642 1.00 94.12 95 ALA A O 1
ATOM 789 N N . PHE A 1 96 ? -0.885 4.899 1.516 1.00 94.88 96 PHE A N 1
ATOM 790 C CA . PHE A 1 96 ? 0.200 3.952 1.793 1.00 94.88 96 PHE A CA 1
ATOM 791 C C . PHE A 1 96 ? 1.522 4.388 1.154 1.00 94.88 96 PHE A C 1
ATOM 793 O O . PHE A 1 96 ? 2.561 4.314 1.817 1.00 94.88 96 PHE A O 1
ATOM 800 N N . CYS A 1 97 ? 1.491 4.885 -0.088 1.00 91.88 97 CYS A N 1
ATOM 801 C CA . CYS A 1 97 ? 2.672 5.436 -0.754 1.00 91.88 97 CYS A CA 1
ATOM 802 C C . CYS A 1 97 ? 3.278 6.591 0.057 1.00 91.88 97 CYS A C 1
ATOM 804 O O . CYS A 1 97 ? 4.469 6.563 0.364 1.00 91.88 97 CYS A O 1
ATOM 806 N N . LEU A 1 98 ? 2.452 7.562 0.458 1.00 90.06 98 LEU A N 1
ATOM 807 C CA . LEU A 1 98 ? 2.890 8.748 1.202 1.00 90.06 98 LEU A CA 1
ATOM 808 C C . LEU A 1 98 ? 3.412 8.409 2.603 1.00 90.06 98 LEU A C 1
ATOM 810 O O . LEU A 1 98 ? 4.431 8.950 3.026 1.00 90.06 98 LEU A O 1
ATOM 814 N N . ILE A 1 99 ? 2.753 7.488 3.314 1.00 91.12 99 ILE A N 1
ATOM 815 C CA . ILE A 1 99 ? 3.205 7.013 4.629 1.00 91.12 99 ILE A CA 1
ATOM 816 C C . ILE A 1 99 ? 4.611 6.427 4.533 1.00 91.12 99 ILE A C 1
ATOM 818 O O . ILE A 1 99 ? 5.483 6.763 5.336 1.00 91.12 99 ILE A O 1
ATOM 822 N N . LEU A 1 100 ? 4.829 5.530 3.571 1.00 89.06 100 LEU A N 1
ATOM 823 C CA . LEU A 1 100 ? 6.104 4.839 3.433 1.00 89.06 100 LEU A CA 1
ATOM 824 C C . LEU A 1 100 ? 7.197 5.769 2.916 1.00 89.06 100 LEU A C 1
ATOM 826 O O . LEU A 1 100 ? 8.333 5.676 3.381 1.00 89.06 100 LEU A O 1
ATOM 830 N N . ASP A 1 101 ? 6.864 6.706 2.033 1.00 85.19 101 ASP A N 1
ATOM 831 C CA . ASP A 1 101 ? 7.814 7.725 1.611 1.00 85.19 101 ASP A CA 1
ATOM 832 C C . ASP A 1 101 ? 8.257 8.614 2.779 1.00 85.19 101 ASP A C 1
ATOM 834 O O . ASP A 1 101 ? 9.446 8.665 3.093 1.00 85.19 101 ASP A O 1
ATOM 838 N N . HIS A 1 102 ? 7.310 9.213 3.504 1.00 84.94 102 HIS A N 1
ATOM 839 C CA . HIS A 1 102 ? 7.601 10.043 4.673 1.00 84.94 102 HIS A CA 1
ATOM 840 C C . HIS A 1 102 ? 8.433 9.285 5.718 1.00 84.94 102 HIS A C 1
ATOM 842 O O . HIS A 1 102 ? 9.447 9.775 6.219 1.00 84.94 102 HIS A O 1
ATOM 848 N N . HIS A 1 103 ? 8.048 8.038 6.004 1.00 83.06 103 HIS A N 1
ATOM 849 C CA . HIS A 1 103 ? 8.746 7.179 6.955 1.00 83.06 103 HIS A CA 1
ATOM 850 C C . HIS A 1 103 ? 10.183 6.849 6.536 1.00 83.06 103 HIS A C 1
ATOM 852 O O . HIS A 1 103 ? 11.079 6.786 7.381 1.00 83.06 103 HIS A O 1
ATOM 858 N N . THR A 1 104 ? 10.421 6.621 5.243 1.00 77.12 104 THR A N 1
ATOM 859 C CA . THR A 1 104 ? 11.769 6.341 4.725 1.00 77.12 104 THR A CA 1
ATOM 860 C C . THR A 1 104 ? 12.626 7.602 4.624 1.00 77.12 104 THR A C 1
ATOM 862 O O . THR A 1 104 ? 13.823 7.536 4.904 1.00 77.12 104 THR A O 1
ATOM 865 N N . SER A 1 105 ? 12.031 8.748 4.294 1.00 72.69 105 SER A N 1
ATOM 866 C CA . SER A 1 105 ? 12.716 10.037 4.174 1.00 72.69 105 SER A CA 1
ATOM 867 C C . SER A 1 105 ? 13.169 10.591 5.528 1.00 72.69 105 SER A C 1
ATOM 869 O O . SER A 1 105 ? 14.336 10.957 5.657 1.00 72.69 105 SER A O 1
ATOM 871 N N . ASN A 1 106 ? 12.331 10.542 6.572 1.00 65.44 106 ASN A N 1
ATOM 872 C CA . ASN A 1 106 ? 12.719 11.007 7.916 1.00 65.44 106 ASN A CA 1
ATOM 873 C C . ASN A 1 106 ? 13.917 10.239 8.493 1.00 65.44 106 ASN A C 1
ATOM 875 O O . ASN A 1 106 ? 14.744 10.797 9.207 1.00 65.44 106 ASN A O 1
ATOM 879 N N . ARG A 1 107 ? 14.081 8.965 8.124 1.00 63.56 107 ARG A N 1
ATOM 880 C CA . ARG A 1 107 ? 15.236 8.164 8.556 1.00 63.56 107 ARG A CA 1
ATOM 881 C C . ARG A 1 107 ? 16.547 8.546 7.893 1.00 63.56 107 ARG A C 1
ATOM 883 O O . ARG A 1 107 ? 17.596 8.281 8.467 1.00 63.56 107 ARG A O 1
ATOM 890 N N . LYS A 1 108 ? 16.507 9.138 6.698 1.00 57.78 108 LYS A N 1
ATOM 891 C CA . LYS A 1 108 ? 17.725 9.623 6.039 1.00 57.78 108 LYS A CA 1
ATOM 892 C C . LYS A 1 108 ? 18.308 10.846 6.751 1.00 57.78 108 LYS A C 1
ATOM 894 O O . LYS A 1 108 ? 19.510 11.053 6.657 1.00 57.78 108 LYS A O 1
ATOM 899 N N . GLY A 1 109 ? 17.477 11.632 7.441 1.00 47.50 109 GLY A N 1
ATOM 900 C CA . GLY A 1 109 ? 17.905 12.832 8.166 1.00 47.50 109 GLY A CA 1
ATOM 901 C C . GLY A 1 109 ? 18.501 12.559 9.551 1.00 47.50 109 GLY A C 1
ATOM 902 O O . GLY A 1 109 ? 19.433 13.248 9.948 1.00 47.50 109 GLY A O 1
ATOM 903 N N . ASP A 1 110 ? 18.010 11.537 10.261 1.00 47.94 110 ASP A N 1
ATOM 904 C CA . ASP A 1 110 ? 18.286 11.349 11.698 1.00 47.94 110 ASP A CA 1
ATOM 905 C C . ASP A 1 110 ? 19.440 10.388 12.035 1.00 47.94 110 ASP A C 1
ATOM 907 O O . ASP A 1 110 ? 19.772 10.192 13.205 1.00 47.94 110 ASP A O 1
ATOM 911 N N . SER A 1 111 ? 20.057 9.707 11.066 1.00 39.69 111 SER A N 1
ATOM 912 C CA . SER A 1 111 ? 21.064 8.684 11.381 1.00 39.69 111 SER A CA 1
ATOM 913 C C . SER A 1 111 ? 22.093 8.532 10.266 1.00 39.69 111 SER A C 1
ATOM 915 O O . SER A 1 111 ? 21.775 8.050 9.183 1.00 39.69 111 SER A O 1
ATOM 917 N N . GLY A 1 112 ? 23.368 8.819 10.565 1.00 36.19 112 GLY A N 1
ATOM 918 C CA . GLY A 1 112 ? 24.536 8.510 9.716 1.00 36.19 112 GLY A CA 1
ATOM 919 C C . GLY A 1 112 ? 24.760 7.011 9.455 1.00 36.19 112 GLY A C 1
ATOM 920 O O . GLY A 1 112 ? 25.770 6.611 8.887 1.0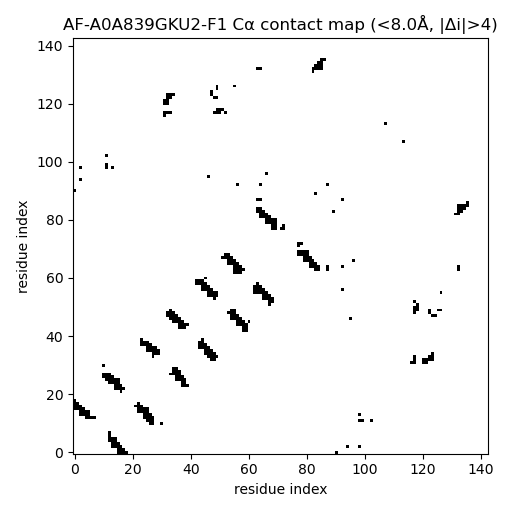0 36.19 112 GLY A O 1
ATOM 921 N N . ILE A 1 113 ? 23.805 6.174 9.857 1.00 38.47 113 ILE A N 1
ATOM 922 C CA . ILE A 1 113 ? 23.687 4.790 9.448 1.00 38.47 113 ILE A CA 1
ATOM 923 C C . ILE A 1 113 ? 22.622 4.756 8.349 1.00 38.47 113 ILE A C 1
ATOM 925 O O . ILE A 1 113 ? 21.433 4.568 8.609 1.00 38.47 113 ILE A O 1
ATOM 929 N N . THR A 1 114 ? 23.058 4.932 7.102 1.00 38.25 114 THR A N 1
ATOM 930 C CA . THR A 1 114 ? 22.262 4.630 5.906 1.00 38.25 114 THR A CA 1
ATOM 931 C C . THR A 1 114 ? 22.080 3.114 5.825 1.00 38.25 114 THR A C 1
ATOM 933 O O . THR A 1 114 ? 22.692 2.426 5.015 1.00 38.25 114 THR A O 1
ATOM 936 N N . LEU A 1 115 ? 21.282 2.551 6.730 1.00 41.06 115 LEU A N 1
ATOM 937 C CA . LEU A 1 115 ? 20.874 1.158 6.667 1.00 41.06 115 LEU A CA 1
ATOM 938 C C . LEU A 1 115 ? 19.879 1.058 5.512 1.00 41.06 115 LEU A C 1
ATOM 940 O O . LEU A 1 115 ? 18.665 1.139 5.691 1.00 41.06 115 LEU A O 1
ATOM 944 N N . ASP A 1 116 ? 20.424 0.852 4.315 1.00 46.31 116 ASP A N 1
ATOM 945 C CA . ASP A 1 116 ? 19.743 0.373 3.110 1.00 46.31 116 ASP A CA 1
ATOM 946 C C . ASP A 1 116 ? 19.263 -1.089 3.325 1.00 46.31 116 ASP A C 1
ATOM 948 O O . ASP A 1 116 ? 19.417 -1.985 2.495 1.00 46.31 116 ASP A O 1
ATOM 952 N N . LEU A 1 117 ? 18.687 -1.359 4.507 1.00 45.38 117 LEU A N 1
ATOM 953 C CA . LEU A 1 117 ? 18.186 -2.652 4.978 1.00 45.38 117 LEU A CA 1
ATOM 954 C C . LEU A 1 117 ?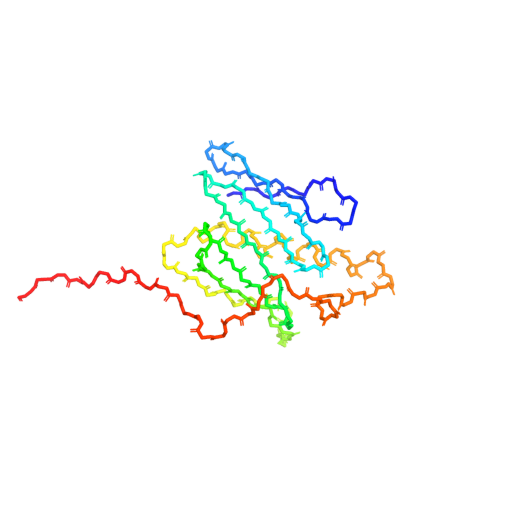 17.049 -3.181 4.114 1.00 45.38 117 LEU A C 1
ATOM 956 O O . LEU A 1 117 ? 16.738 -4.367 4.180 1.00 45.38 117 LEU A O 1
ATOM 960 N N . GLY A 1 118 ? 16.454 -2.326 3.280 1.00 44.75 118 GLY A N 1
ATOM 961 C CA . GLY A 1 118 ? 15.466 -2.744 2.299 1.00 44.75 118 GLY A CA 1
ATOM 962 C C . GLY A 1 118 ? 16.004 -3.720 1.252 1.00 44.75 118 GLY A C 1
ATOM 963 O O . GLY A 1 118 ? 15.214 -4.463 0.676 1.00 44.75 118 GLY A O 1
ATOM 964 N N . ASN A 1 119 ? 17.326 -3.773 1.040 1.00 50.41 119 ASN A N 1
ATOM 965 C CA . ASN A 1 119 ? 17.950 -4.649 0.045 1.00 50.41 119 ASN A CA 1
ATOM 966 C C . ASN A 1 119 ? 18.683 -5.875 0.626 1.00 50.41 119 ASN A C 1
ATOM 968 O O . ASN A 1 119 ? 18.957 -6.809 -0.131 1.00 50.41 119 ASN A O 1
ATOM 972 N N . LEU A 1 120 ? 18.984 -5.908 1.931 1.00 54.00 120 LEU A N 1
ATOM 973 C CA . LEU A 1 120 ? 19.871 -6.920 2.539 1.00 54.00 120 LEU A CA 1
ATOM 974 C C . LEU A 1 120 ? 19.153 -7.989 3.387 1.00 54.00 120 LEU A C 1
ATOM 976 O O . LEU A 1 120 ? 19.791 -8.945 3.821 1.00 54.00 120 LEU A O 1
ATOM 980 N N . GLY A 1 121 ? 17.842 -7.862 3.612 1.00 61.44 121 GLY A N 1
ATOM 981 C CA . GLY A 1 121 ? 17.051 -8.800 4.418 1.00 61.44 121 GLY A CA 1
ATOM 982 C C . GLY A 1 121 ? 16.177 -9.770 3.605 1.00 61.44 121 GLY A C 1
ATOM 983 O O . GLY A 1 121 ? 15.911 -9.535 2.422 1.00 61.44 121 GLY A O 1
ATOM 984 N N . PRO A 1 122 ? 15.694 -10.865 4.223 1.00 70.56 122 PRO A N 1
ATOM 985 C CA . PRO A 1 122 ? 14.696 -11.739 3.613 1.00 70.56 122 PRO A CA 1
ATOM 986 C C . PRO A 1 122 ? 13.392 -10.969 3.355 1.00 70.56 122 PRO A C 1
ATOM 988 O O . PRO A 1 122 ? 12.866 -10.302 4.245 1.00 70.56 122 PRO A O 1
ATOM 991 N N . GLN A 1 123 ? 12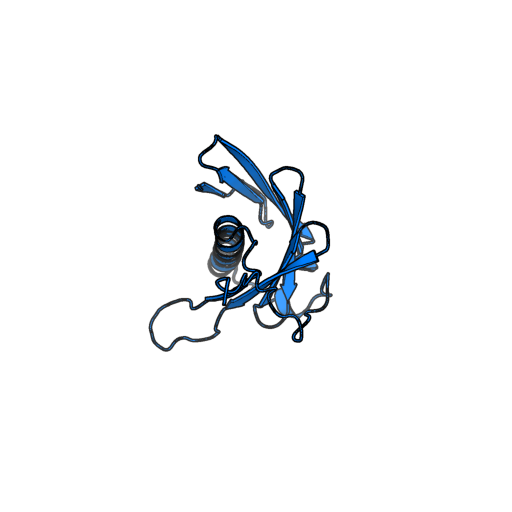.839 -11.084 2.147 1.00 79.62 123 GLN A N 1
ATOM 992 C CA . GLN A 1 123 ? 11.549 -10.476 1.812 1.00 79.62 123 GLN A CA 1
ATOM 993 C C . GLN A 1 123 ? 10.404 -11.296 2.425 1.00 79.62 123 GLN A C 1
ATOM 995 O O . GLN A 1 123 ? 10.434 -12.525 2.394 1.00 79.62 123 GLN A O 1
ATOM 1000 N N . ALA A 1 124 ? 9.372 -10.636 2.963 1.00 86.81 124 ALA A N 1
ATOM 1001 C CA . ALA A 1 124 ? 8.170 -11.333 3.443 1.00 86.81 124 ALA A CA 1
ATOM 1002 C C . ALA A 1 124 ? 7.394 -12.009 2.303 1.00 86.81 124 ALA A C 1
ATOM 1004 O O . ALA A 1 124 ? 6.750 -13.034 2.518 1.00 86.81 124 ALA A O 1
ATOM 1005 N N . LYS A 1 125 ? 7.470 -11.440 1.098 1.00 91.06 125 LYS A N 1
ATOM 1006 C CA . LYS A 1 125 ? 6.847 -11.959 -0.115 1.00 91.06 125 LYS A CA 1
ATOM 1007 C C . LYS A 1 125 ? 7.716 -11.610 -1.321 1.00 91.06 125 LYS A C 1
ATOM 1009 O O . LYS A 1 125 ? 8.296 -10.527 -1.351 1.00 91.06 125 LYS A O 1
ATOM 1014 N N . ALA A 1 126 ? 7.818 -12.518 -2.290 1.00 89.25 126 ALA A N 1
ATOM 1015 C CA . ALA A 1 126 ? 8.488 -12.230 -3.555 1.00 89.25 126 ALA A CA 1
ATOM 1016 C C . ALA A 1 126 ? 7.660 -11.232 -4.381 1.00 89.25 126 ALA A C 1
ATOM 1018 O O . ALA A 1 126 ? 6.429 -11.258 -4.336 1.00 89.25 126 ALA A O 1
ATOM 1019 N N . PHE A 1 127 ? 8.339 -10.365 -5.129 1.00 90.88 127 PHE A N 1
ATOM 1020 C CA . PHE A 1 127 ? 7.685 -9.484 -6.091 1.00 90.88 127 PHE A CA 1
ATOM 1021 C C . PHE A 1 127 ? 7.247 -10.290 -7.316 1.00 90.88 127 PHE A C 1
ATOM 1023 O O . PHE A 1 127 ? 8.043 -11.063 -7.849 1.00 90.88 127 PHE A O 1
ATOM 1030 N N . ASP A 1 128 ? 6.014 -10.081 -7.770 1.00 91.44 128 ASP A N 1
ATOM 1031 C CA . ASP A 1 128 ? 5.497 -10.661 -9.007 1.00 91.44 128 ASP A CA 1
ATOM 1032 C C . ASP A 1 128 ? 5.523 -9.607 -10.133 1.00 91.44 128 ASP A C 1
ATOM 1034 O O . ASP A 1 128 ? 4.647 -8.739 -10.178 1.00 91.44 128 ASP A O 1
ATOM 1038 N N . PRO A 1 129 ? 6.511 -9.651 -11.048 1.00 87.81 129 PRO A N 1
ATOM 1039 C CA . PRO A 1 129 ? 6.596 -8.715 -12.168 1.00 87.81 129 PRO A CA 1
ATOM 1040 C C . PRO A 1 129 ? 5.579 -9.009 -13.280 1.00 87.81 129 PRO A C 1
ATOM 1042 O O . PRO A 1 129 ? 5.392 -8.175 -14.169 1.00 87.81 129 PRO A O 1
ATOM 1045 N N . ALA A 1 130 ? 4.951 -10.188 -13.275 1.00 92.81 130 ALA A N 1
ATOM 1046 C CA . ALA A 1 130 ? 3.927 -10.569 -14.240 1.00 92.81 130 ALA A CA 1
ATOM 1047 C C . ALA A 1 130 ? 2.530 -10.112 -13.804 1.00 92.81 130 ALA A C 1
ATOM 1049 O O . ALA A 1 130 ? 1.625 -10.080 -14.637 1.00 92.81 130 ALA A O 1
ATOM 1050 N N . TRP A 1 131 ? 2.355 -9.702 -12.543 1.00 94.31 131 TRP A N 1
ATOM 1051 C CA . TRP A 1 131 ? 1.090 -9.153 -12.071 1.00 94.31 131 TRP A CA 1
ATOM 1052 C C . TRP A 1 131 ? 0.663 -7.946 -12.914 1.00 94.31 131 TRP A C 1
ATOM 1054 O O . TRP A 1 131 ? 1.463 -7.060 -13.239 1.00 94.31 131 TRP A O 1
ATOM 1064 N N . ARG A 1 132 ? -0.621 -7.906 -13.264 1.00 92.75 132 ARG A N 1
ATOM 1065 C CA . ARG A 1 132 ? -1.264 -6.817 -13.999 1.00 92.75 132 ARG A CA 1
ATOM 1066 C C . ARG A 1 132 ? -2.572 -6.443 -13.301 1.00 92.75 132 ARG A C 1
ATOM 1068 O O . ARG A 1 132 ? -3.185 -7.332 -12.699 1.00 92.75 132 ARG A O 1
ATOM 1075 N N . PRO A 1 133 ? -2.980 -5.165 -13.374 1.00 91.94 133 PRO A N 1
ATOM 1076 C CA . PRO A 1 133 ? -4.242 -4.732 -12.806 1.00 91.94 133 PRO A CA 1
ATOM 1077 C C . PRO A 1 133 ? -5.408 -5.435 -13.497 1.00 91.94 133 PRO A C 1
ATOM 1079 O O . PRO A 1 133 ? -5.363 -5.737 -14.691 1.00 91.94 133 PRO A O 1
ATOM 1082 N N . LYS A 1 134 ? -6.454 -5.718 -12.728 1.00 91.06 134 LYS A N 1
ATOM 1083 C CA . LYS A 1 134 ? -7.735 -6.147 -13.278 1.00 91.06 134 LYS A CA 1
ATOM 1084 C C . LYS A 1 134 ? -8.524 -4.918 -13.693 1.00 91.06 134 LYS A C 1
ATOM 1086 O O . LYS A 1 134 ? -8.903 -4.116 -12.840 1.00 91.06 134 LYS A O 1
ATOM 1091 N N . GLU A 1 135 ? -8.777 -4.829 -14.989 1.00 84.19 135 GLU A N 1
ATOM 1092 C CA . GLU A 1 135 ? -9.679 -3.845 -15.568 1.00 84.19 135 GLU A CA 1
ATOM 1093 C C . GLU A 1 135 ? -11.125 -4.321 -15.399 1.00 84.19 135 GLU A C 1
ATOM 1095 O O . GLU A 1 135 ? -11.441 -5.495 -15.611 1.00 84.19 135 GLU A O 1
ATOM 1100 N N . ASP A 1 136 ? -12.013 -3.411 -15.015 1.00 69.19 136 ASP A N 1
ATOM 1101 C CA . ASP A 1 136 ? -13.451 -3.660 -14.900 1.00 69.19 136 ASP A CA 1
ATOM 1102 C C . ASP A 1 136 ? -14.227 -3.014 -16.057 1.00 69.19 136 ASP A C 1
ATOM 1104 O O . ASP A 1 136 ? -15.370 -2.574 -15.892 1.00 69.19 136 ASP A O 1
ATOM 1108 N N . TRP A 1 137 ? -13.614 -2.984 -17.248 1.00 55.56 137 TRP A N 1
ATOM 1109 C CA . TRP A 1 137 ? -14.230 -2.485 -18.475 1.00 55.56 137 TRP A CA 1
ATOM 1110 C C . TRP A 1 137 ? -15.543 -3.223 -18.767 1.00 55.56 137 TRP A C 1
ATOM 1112 O O . TRP A 1 137 ? -15.570 -4.354 -19.260 1.00 55.56 137 TRP A O 1
ATOM 1122 N N . LYS A 1 138 ? -16.666 -2.560 -18.483 1.00 57.50 138 LYS A N 1
ATOM 1123 C CA . LYS A 1 138 ? -17.961 -2.897 -19.065 1.00 57.50 138 LYS A CA 1
ATOM 1124 C C . LYS A 1 138 ? -18.080 -2.093 -20.347 1.00 57.50 138 LYS A C 1
ATOM 1126 O O . LYS A 1 138 ? -18.393 -0.909 -20.289 1.00 57.50 138 LYS A O 1
ATOM 1131 N N . GLY A 1 139 ? -17.790 -2.730 -21.479 1.00 52.22 139 GLY A N 1
ATOM 1132 C CA . GLY A 1 139 ? -18.033 -2.123 -22.783 1.00 52.22 139 GLY A CA 1
ATOM 1133 C C . GLY A 1 139 ? -19.458 -1.583 -22.867 1.00 52.22 139 GLY A C 1
ATOM 1134 O O . GLY A 1 139 ? -20.394 -2.200 -22.348 1.00 52.22 139 GLY A O 1
ATOM 1135 N N . GLU A 1 140 ? -19.596 -0.410 -23.480 1.00 51.22 140 GLU A N 1
ATOM 1136 C CA . GLU A 1 140 ? -20.886 0.154 -23.857 1.00 51.22 140 GLU A CA 1
ATOM 1137 C C . GLU A 1 140 ? -21.715 -0.901 -24.604 1.00 51.22 140 GLU A C 1
ATOM 1139 O O . GLU A 1 140 ? -21.202 -1.683 -25.407 1.00 51.22 140 GLU A O 1
ATOM 1144 N N . GLY A 1 141 ? -22.994 -0.979 -24.243 1.00 59.03 141 GLY A N 1
ATOM 1145 C CA . GLY A 1 141 ? -23.903 -2.008 -24.721 1.00 59.03 141 GLY A CA 1
ATOM 1146 C C . GLY A 1 141 ? -24.425 -1.796 -26.142 1.00 59.03 141 GLY A C 1
ATOM 1147 O O . GLY A 1 141 ? -24.243 -0.751 -26.747 1.00 59.03 141 GLY A O 1
ATOM 1148 N N . GLN A 1 142 ? -25.178 -2.812 -26.568 1.00 45.69 142 GLN A N 1
ATOM 1149 C CA . GLN A 1 142 ? -26.257 -2.788 -27.563 1.00 45.69 142 GLN A CA 1
ATOM 1150 C C . GLN A 1 142 ? -25.909 -2.323 -28.987 1.00 45.69 142 GLN A C 1
ATOM 1152 O O . GLN A 1 142 ? -25.851 -1.136 -29.294 1.00 45.69 142 GLN A O 1
ATOM 1157 N N . GLY A 1 143 ? -25.855 -3.319 -29.872 1.00 42.38 143 GLY A N 1
ATOM 1158 C CA . GLY A 1 143 ? -26.230 -3.256 -31.282 1.00 42.38 143 GLY A CA 1
ATOM 1159 C C . GLY A 1 143 ? -26.762 -4.620 -31.686 1.00 42.38 143 GLY A C 1
ATOM 1160 O O . GLY A 1 143 ? -25.978 -5.585 -31.547 1.00 42.38 143 GLY A O 1
#

Mean predicted aligned error: 8.54 Å

Sequence (143 aa):
MTIRQQWAWGKASYGLKFEGGTEAAFTTVSFWKNHYQCYVGGSRYEVFGHRGRKYSVYKDGRQLAWWDKAAVSWFNGDNYHLLADDRADHELLLAFCLILDHHTSNRKGDSGITLDLGNLGPQAKAFDPAWRPKEDWKGEGQG